Protein AF-A0A3A4S7V1-F1 (afdb_monomer_lite)

pLDDT: mean 72.12, std 19.51, range [39.38, 97.44]

Structure (mmCIF, N/CA/C/O backbone):
data_AF-A0A3A4S7V1-F1
#
_entry.id   AF-A0A3A4S7V1-F1
#
loop_
_atom_site.group_PDB
_atom_site.id
_atom_site.type_symbol
_atom_site.label_atom_id
_atom_site.label_alt_id
_atom_site.label_comp_id
_atom_site.label_asym_id
_atom_site.label_entity_id
_atom_site.label_seq_id
_atom_site.pdbx_PDB_ins_code
_atom_site.Cartn_x
_atom_site.Cartn_y
_atom_site.Cartn_z
_atom_site.occupancy
_atom_site.B_iso_or_equiv
_atom_site.auth_seq_id
_atom_site.auth_comp_id
_atom_site.auth_asym_id
_atom_site.auth_atom_id
_atom_site.pdbx_PDB_model_num
ATOM 1 N N . MET A 1 1 ? -41.031 -0.313 82.121 1.00 44.31 1 MET A N 1
ATOM 2 C CA . MET A 1 1 ? -41.383 -1.202 80.995 1.00 44.31 1 MET A CA 1
ATOM 3 C C . MET A 1 1 ? -41.383 -0.347 79.742 1.00 44.31 1 MET A C 1
ATOM 5 O O . MET A 1 1 ? -42.235 0.523 79.630 1.00 44.31 1 MET A O 1
ATOM 9 N N . GLY A 1 2 ? -40.362 -0.485 78.892 1.00 52.97 2 GLY A N 1
ATOM 10 C CA . GLY A 1 2 ? -40.308 0.232 77.615 1.00 52.97 2 GLY A CA 1
ATOM 11 C C . GLY A 1 2 ? -41.383 -0.310 76.677 1.00 52.97 2 GLY A C 1
ATOM 12 O O . GLY A 1 2 ? -41.629 -1.514 76.671 1.00 52.97 2 GLY A O 1
ATOM 13 N N . ILE A 1 3 ? -42.061 0.576 75.951 1.00 57.78 3 ILE A N 1
ATOM 14 C CA . ILE A 1 3 ? -43.175 0.213 75.072 1.00 57.78 3 ILE A CA 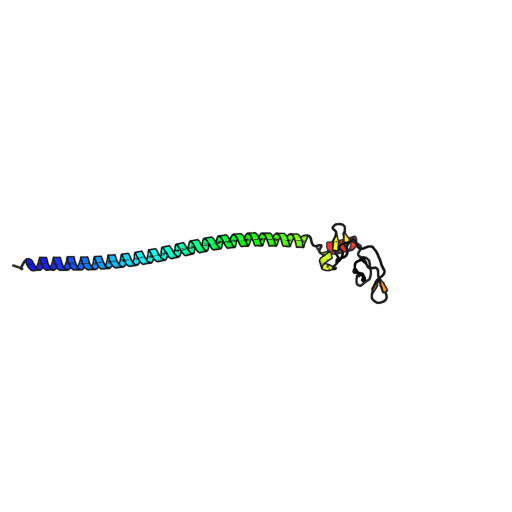1
ATOM 15 C C . ILE A 1 3 ? -42.605 -0.602 73.892 1.00 57.78 3 ILE A C 1
ATOM 17 O O . ILE A 1 3 ? -41.810 -0.051 73.128 1.00 57.78 3 ILE A O 1
ATOM 21 N N . PRO A 1 4 ? -42.987 -1.883 73.715 1.00 62.94 4 PRO A N 1
ATOM 22 C CA . PRO A 1 4 ? -42.408 -2.781 72.702 1.00 62.94 4 PRO A CA 1
ATOM 23 C C . PRO A 1 4 ? -42.585 -2.290 71.253 1.00 62.94 4 PRO A C 1
ATOM 25 O O . PRO A 1 4 ? -41.801 -2.639 70.377 1.00 62.94 4 PRO A O 1
ATOM 28 N N . PHE A 1 5 ? -43.553 -1.405 71.024 1.00 64.94 5 PHE A N 1
ATOM 29 C CA . PHE A 1 5 ? -43.897 -0.821 69.727 1.00 64.94 5 PHE A CA 1
ATOM 30 C C . PHE A 1 5 ? -42.799 0.068 69.108 1.00 64.94 5 PHE A C 1
ATOM 32 O O . PHE A 1 5 ? -42.663 0.130 67.890 1.00 64.94 5 PHE A O 1
ATOM 39 N N . LEU A 1 6 ? -41.981 0.746 69.925 1.00 68.69 6 LEU A N 1
ATOM 40 C CA . LEU A 1 6 ? -40.928 1.632 69.404 1.00 68.69 6 LEU A CA 1
ATOM 41 C C . LEU A 1 6 ? -39.779 0.851 68.746 1.00 68.69 6 LEU A C 1
ATOM 43 O O . LEU A 1 6 ? -39.222 1.311 67.753 1.00 68.69 6 LEU A O 1
ATOM 47 N N . GLY A 1 7 ? -39.476 -0.353 69.245 1.00 74.38 7 GLY A N 1
ATOM 48 C CA . GLY A 1 7 ? -38.441 -1.217 68.667 1.00 74.38 7 GLY A CA 1
ATOM 49 C C . GLY A 1 7 ? -38.842 -1.847 67.327 1.00 74.38 7 GLY A C 1
ATOM 50 O O . GLY A 1 7 ? -37.983 -2.099 66.484 1.00 74.38 7 GLY A O 1
ATOM 51 N N . GLU A 1 8 ? -40.139 -2.071 67.096 1.00 73.94 8 GLU A N 1
ATOM 52 C CA . GLU A 1 8 ? -40.652 -2.544 65.800 1.00 73.94 8 GLU A CA 1
ATOM 53 C C . GLU A 1 8 ? -40.621 -1.439 64.737 1.00 73.94 8 GLU A C 1
ATOM 55 O O . GLU A 1 8 ? -40.225 -1.696 63.600 1.00 73.94 8 GLU A O 1
ATOM 60 N N . ILE A 1 9 ? -40.952 -0.198 65.109 1.00 73.94 9 ILE A N 1
ATOM 61 C CA . ILE A 1 9 ? -40.868 0.962 64.207 1.00 73.94 9 ILE A CA 1
ATOM 62 C C . ILE A 1 9 ? -39.416 1.238 63.794 1.00 73.94 9 ILE A C 1
ATOM 64 O O . ILE A 1 9 ? -39.147 1.484 62.620 1.00 73.94 9 ILE A O 1
ATOM 68 N N . GLU A 1 10 ? -38.466 1.166 64.726 1.00 74.75 10 GLU A N 1
ATOM 69 C CA . GLU A 1 10 ? -37.045 1.396 64.441 1.00 74.75 10 GLU A CA 1
ATOM 70 C C . GLU A 1 10 ? -36.456 0.325 63.501 1.00 74.75 10 GLU A C 1
ATOM 72 O O . GLU A 1 10 ? -35.684 0.647 62.593 1.00 74.75 10 GLU A O 1
ATOM 77 N N . LYS A 1 11 ? -36.883 -0.940 63.638 1.00 76.00 11 LYS A N 1
ATOM 78 C CA . LYS A 1 11 ? -36.556 -2.008 62.677 1.00 76.00 11 LYS A CA 1
ATOM 79 C C . LYS A 1 11 ? -37.113 -1.727 61.285 1.00 76.00 11 LYS A C 1
ATOM 81 O O . LYS A 1 11 ? -36.359 -1.787 60.319 1.00 76.00 11 LYS A O 1
ATOM 86 N N . LEU A 1 12 ? -38.391 -1.363 61.189 1.00 71.69 12 LEU A N 1
ATOM 87 C CA . LEU A 1 12 ? -39.045 -1.021 59.923 1.00 71.69 12 LEU A CA 1
ATOM 88 C C . LEU A 1 12 ? -38.350 0.146 59.212 1.00 71.69 12 LEU A C 1
ATOM 90 O O . LEU A 1 12 ? -38.125 0.084 58.008 1.00 71.69 12 LEU A O 1
ATOM 94 N N . ILE A 1 13 ? -37.959 1.191 59.946 1.00 72.69 13 ILE A N 1
ATOM 95 C CA . ILE A 1 13 ? -37.233 2.339 59.385 1.00 72.69 13 ILE A CA 1
ATOM 96 C C . ILE A 1 13 ? -35.860 1.912 58.847 1.00 72.69 13 ILE A C 1
ATOM 98 O O . ILE A 1 13 ? -35.487 2.306 57.740 1.00 72.69 13 ILE A O 1
ATOM 102 N N . ASN A 1 14 ? -35.125 1.076 59.583 1.00 76.69 14 ASN A N 1
ATOM 103 C CA . ASN A 1 14 ? -33.816 0.583 59.153 1.00 76.69 14 ASN A CA 1
ATOM 104 C C . ASN A 1 14 ? -33.908 -0.360 57.944 1.00 76.69 14 ASN A C 1
ATOM 106 O O . ASN A 1 14 ? -33.102 -0.252 57.017 1.00 76.69 14 ASN A O 1
ATOM 110 N N . GLU A 1 15 ? -34.901 -1.245 57.901 1.00 75.56 15 GLU A N 1
ATOM 111 C CA . GLU A 1 15 ? -35.161 -2.137 56.763 1.00 75.56 15 GLU A CA 1
ATOM 112 C C . GLU A 1 15 ? -35.582 -1.348 55.514 1.00 75.56 15 GLU A C 1
ATOM 114 O O . GLU A 1 15 ? -35.078 -1.582 54.415 1.00 75.56 15 GLU A O 1
ATOM 119 N N . HIS A 1 16 ? -36.435 -0.334 55.669 1.00 76.88 16 HIS A N 1
ATOM 120 C CA . HIS A 1 16 ? -36.885 0.486 54.546 1.00 76.88 16 HIS A CA 1
ATOM 121 C C . HIS A 1 16 ? -35.784 1.431 54.032 1.00 76.88 16 HIS A C 1
ATOM 123 O O . HIS A 1 16 ? -35.652 1.644 52.823 1.00 76.88 16 HIS A O 1
ATOM 129 N N . GLY A 1 17 ? -34.962 1.974 54.937 1.00 79.81 17 GLY A N 1
ATOM 130 C CA . GLY A 1 17 ? -33.792 2.787 54.602 1.00 79.81 17 GLY A CA 1
ATOM 131 C C . GLY A 1 17 ? -32.713 1.977 53.879 1.00 79.81 17 GLY A C 1
ATOM 132 O O . GLY A 1 17 ? -32.213 2.402 52.838 1.00 79.81 17 GLY A O 1
ATOM 133 N N . SER A 1 18 ? -32.409 0.773 54.370 1.00 83.06 18 SER A N 1
ATOM 134 C CA . SER A 1 18 ? -31.457 -0.141 53.724 1.00 83.06 18 SER A CA 1
ATOM 135 C C . SER A 1 18 ? -31.960 -0.653 52.370 1.00 83.06 18 SER A C 1
ATOM 137 O O . SER A 1 18 ? -31.178 -0.700 51.421 1.00 83.06 18 SER A O 1
ATOM 139 N N . SER A 1 19 ? -33.262 -0.925 52.226 1.00 87.56 19 SER A N 1
ATOM 140 C CA . SER A 1 19 ? -33.876 -1.268 50.936 1.00 87.56 19 SER A CA 1
ATOM 141 C C . SER A 1 19 ? -33.754 -0.136 49.912 1.00 87.56 19 SER A C 1
ATOM 143 O O . SER A 1 19 ? -33.455 -0.392 48.746 1.00 87.56 19 SER A O 1
ATOM 145 N N . LYS A 1 20 ? -33.957 1.122 50.322 1.00 89.31 20 LYS A N 1
ATOM 146 C CA . LYS A 1 20 ? -33.841 2.276 49.417 1.00 89.31 20 LYS A CA 1
ATOM 147 C C . LYS A 1 20 ? -32.400 2.493 48.945 1.00 89.31 20 LYS A C 1
ATOM 149 O O . LYS A 1 20 ? -32.168 2.667 47.753 1.00 89.31 20 LYS A O 1
ATOM 154 N N . ILE A 1 21 ? -31.428 2.382 49.852 1.00 89.94 21 ILE A N 1
ATOM 155 C CA . ILE A 1 21 ? -29.997 2.446 49.509 1.00 89.94 21 ILE A CA 1
ATOM 156 C C . ILE A 1 21 ? -29.617 1.311 48.547 1.00 89.94 21 ILE A C 1
ATOM 158 O O . ILE A 1 21 ? -28.844 1.515 47.610 1.00 89.94 21 ILE A O 1
ATOM 162 N N . LEU A 1 22 ? -30.155 0.105 48.757 1.00 90.44 22 LEU A N 1
ATOM 163 C CA . LEU A 1 22 ? -29.903 -1.031 47.874 1.00 90.44 22 LEU A CA 1
ATOM 164 C C . LEU A 1 22 ? -30.475 -0.789 46.469 1.00 90.44 22 LEU A C 1
ATOM 166 O O . LEU A 1 22 ? -29.790 -1.055 45.485 1.00 90.44 22 LEU A O 1
ATOM 170 N N . GLN A 1 23 ? -31.687 -0.235 46.368 1.00 93.06 23 GLN A N 1
ATOM 171 C CA . GLN A 1 23 ? -32.295 0.149 45.089 1.00 93.06 23 GLN A CA 1
ATOM 172 C C . GLN A 1 23 ? -31.457 1.192 44.344 1.00 93.06 23 GLN A C 1
ATOM 174 O O . GLN A 1 23 ? -31.213 1.027 43.152 1.00 93.06 23 GLN A O 1
ATOM 179 N N . GLU A 1 24 ? -30.961 2.218 45.037 1.00 93.12 24 GLU A N 1
ATOM 180 C CA . GLU A 1 24 ? -30.086 3.239 44.444 1.00 93.12 24 GLU A CA 1
ATOM 181 C C . GLU A 1 24 ? -28.768 2.635 43.934 1.00 93.12 24 GLU A C 1
ATOM 183 O O . GLU A 1 24 ? -28.315 2.969 42.841 1.00 93.12 24 GLU A O 1
ATOM 188 N N . ARG A 1 25 ? -28.175 1.687 44.673 1.00 93.50 25 ARG A N 1
ATOM 189 C CA . ARG A 1 25 ? -26.966 0.972 44.229 1.00 93.50 25 ARG A CA 1
ATOM 190 C C . ARG A 1 25 ? -27.215 0.078 43.020 1.00 93.50 25 ARG A C 1
ATOM 192 O O . ARG A 1 25 ? -26.357 0.012 42.147 1.00 93.50 25 ARG A O 1
ATOM 199 N N . ILE A 1 26 ? -28.361 -0.600 42.964 1.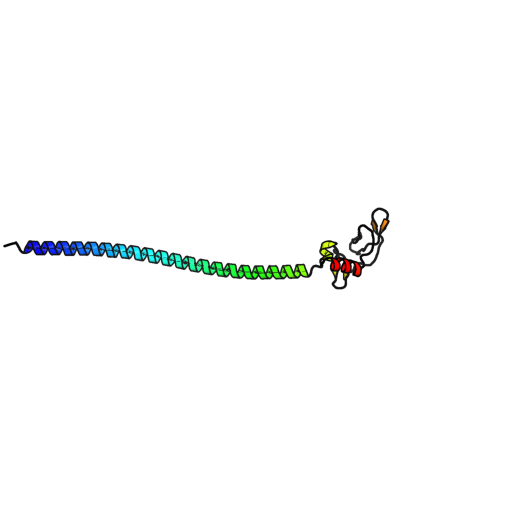00 95.25 26 ILE A N 1
ATOM 200 C CA . ILE A 1 26 ? -28.748 -1.419 41.808 1.00 95.25 26 ILE A CA 1
ATOM 201 C C . ILE A 1 26 ? -28.974 -0.526 40.587 1.00 95.25 26 ILE A C 1
ATOM 203 O O . ILE A 1 26 ? -28.473 -0.841 39.513 1.00 95.25 26 ILE A O 1
ATOM 207 N N . ALA A 1 27 ? -29.673 0.600 40.750 1.00 95.38 27 ALA A N 1
ATOM 208 C CA . ALA A 1 27 ? -29.883 1.564 39.674 1.00 95.38 27 ALA A CA 1
ATOM 209 C C . ALA A 1 27 ? -28.547 2.104 39.139 1.00 95.38 27 ALA A C 1
ATOM 211 O O . ALA A 1 27 ? -28.295 2.024 37.942 1.00 95.38 27 ALA A O 1
ATOM 212 N N . LEU A 1 28 ? -27.646 2.532 40.030 1.00 96.25 28 LEU A N 1
ATOM 213 C CA . LEU A 1 28 ? -26.313 2.999 39.648 1.00 96.25 28 LEU A CA 1
ATOM 214 C C . LEU A 1 28 ? -25.492 1.910 38.941 1.00 96.25 28 LEU A C 1
ATOM 216 O O . LEU A 1 28 ? -24.821 2.192 37.951 1.00 96.25 28 LEU A O 1
ATOM 220 N N . ALA A 1 29 ? -25.532 0.671 39.437 1.00 95.00 29 ALA A N 1
ATOM 221 C CA . ALA A 1 29 ? -24.844 -0.446 38.799 1.00 95.00 29 ALA A CA 1
ATOM 222 C C . ALA A 1 29 ? -25.401 -0.703 37.392 1.00 95.00 29 ALA A C 1
ATOM 224 O O . ALA A 1 29 ? -24.626 -0.876 36.458 1.00 95.00 29 ALA A O 1
ATOM 225 N N . ASN A 1 30 ? -26.724 -0.669 37.218 1.00 96.31 30 ASN A N 1
ATOM 226 C CA . ASN A 1 30 ? -27.363 -0.828 35.912 1.00 96.31 30 ASN A CA 1
ATOM 227 C C . ASN A 1 30 ? -26.963 0.286 34.937 1.00 96.31 30 ASN A C 1
ATOM 229 O O . ASN A 1 30 ? -26.656 -0.010 33.785 1.00 96.31 30 ASN A O 1
ATOM 233 N N . ASP A 1 31 ? -26.898 1.537 35.396 1.00 97.12 31 ASP A N 1
ATOM 234 C CA . ASP A 1 31 ? -26.440 2.663 34.575 1.00 97.12 31 ASP A CA 1
ATOM 235 C C . ASP A 1 31 ? -24.97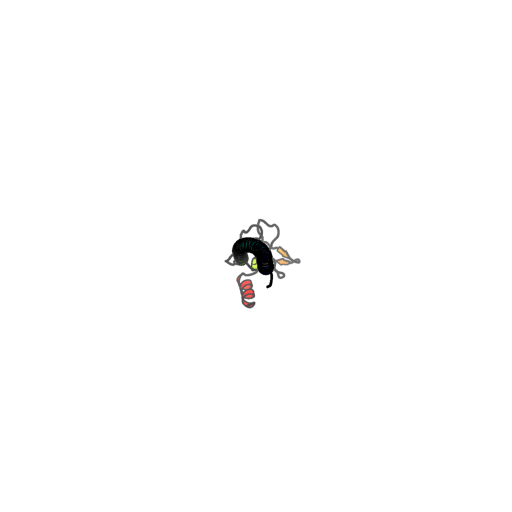8 2.480 34.136 1.00 97.12 31 ASP A C 1
ATOM 237 O O . ASP A 1 31 ? -24.634 2.712 32.975 1.00 97.12 31 ASP A O 1
ATOM 241 N N . GLN A 1 32 ? -24.116 2.002 35.041 1.00 96.81 32 GLN A N 1
ATOM 242 C CA . GLN A 1 32 ? -22.722 1.675 34.725 1.00 96.81 32 GLN A CA 1
ATOM 243 C C . GLN A 1 32 ? -22.616 0.519 33.725 1.00 96.81 32 GLN A C 1
ATOM 245 O O . GLN A 1 32 ? -21.833 0.606 32.779 1.00 96.81 32 GLN A O 1
ATOM 250 N N . TYR A 1 33 ? -23.416 -0.539 33.888 1.00 97.31 33 TYR A N 1
ATOM 251 C CA . TYR A 1 33 ? -23.460 -1.649 32.936 1.00 97.31 33 TYR A CA 1
ATOM 252 C C . TYR A 1 33 ? -23.938 -1.191 31.557 1.00 97.31 33 TYR A C 1
ATOM 254 O O . TYR A 1 33 ? -23.298 -1.518 30.561 1.00 97.31 33 TYR A O 1
ATOM 262 N N . ALA A 1 34 ? -24.986 -0.370 31.484 1.00 96.88 34 ALA A N 1
ATOM 263 C CA . ALA A 1 34 ? -25.481 0.172 30.222 1.00 96.88 34 ALA A CA 1
ATOM 264 C C . ALA A 1 34 ? -24.433 1.059 29.523 1.00 96.88 34 ALA A C 1
ATOM 266 O O . ALA A 1 34 ? -24.267 0.995 28.301 1.00 96.88 34 ALA A O 1
ATOM 267 N N . ALA A 1 35 ? -23.688 1.865 30.287 1.00 97.19 35 ALA A N 1
ATOM 268 C CA . ALA A 1 35 ? -22.582 2.656 29.755 1.00 97.19 35 ALA A CA 1
ATOM 269 C C . ALA A 1 35 ? -21.454 1.761 29.210 1.00 97.19 35 ALA A C 1
ATOM 271 O O . ALA A 1 35 ? -20.999 1.970 28.083 1.00 97.19 35 ALA A O 1
ATOM 272 N N . LEU A 1 36 ? -21.060 0.728 29.960 1.00 96.94 36 LEU A N 1
ATOM 273 C CA . LEU A 1 36 ? -20.031 -0.230 29.548 1.00 96.94 36 LEU A CA 1
ATOM 274 C C . LEU A 1 36 ? -20.439 -1.032 28.308 1.00 96.94 36 LEU A C 1
ATOM 276 O O . LEU A 1 36 ? -19.625 -1.214 27.407 1.00 96.94 36 LEU A O 1
ATOM 280 N N . GLU A 1 37 ? -21.690 -1.480 28.211 1.00 97.38 37 GLU A N 1
ATOM 281 C CA . GLU A 1 37 ? -22.201 -2.167 27.018 1.00 97.38 37 GLU A CA 1
ATOM 282 C C . GLU A 1 37 ? -22.141 -1.267 25.782 1.00 97.38 37 GLU A C 1
ATOM 284 O O . GLU A 1 37 ? -21.730 -1.701 24.698 1.00 97.38 37 GLU A O 1
ATOM 289 N N . LYS A 1 38 ? -22.482 0.015 25.946 1.00 97.44 38 LYS A N 1
ATOM 290 C CA . LYS A 1 38 ? -22.385 1.004 24.874 1.00 97.44 38 LYS A CA 1
ATOM 291 C C . LYS A 1 38 ? -20.935 1.214 24.441 1.00 97.44 38 LYS A C 1
ATOM 293 O O . LYS A 1 38 ? -20.658 1.168 23.242 1.00 97.44 38 LYS A O 1
ATOM 298 N N . GLU A 1 39 ? -20.009 1.390 25.379 1.00 97.38 39 GLU A N 1
ATOM 299 C CA . GLU A 1 39 ? -18.582 1.525 25.069 1.00 97.38 39 GLU A CA 1
ATOM 300 C C . GLU A 1 39 ? -18.018 0.273 24.396 1.00 97.38 39 GLU A C 1
ATOM 302 O O . GLU A 1 39 ? -17.314 0.382 23.391 1.00 97.38 39 GLU A O 1
ATOM 307 N N . LEU A 1 40 ? -18.389 -0.913 24.881 1.00 97.00 40 LEU A N 1
ATOM 308 C CA . LEU A 1 40 ? -17.973 -2.189 24.310 1.00 97.00 40 LEU A CA 1
ATOM 309 C C . LEU A 1 40 ? -18.471 -2.339 22.868 1.00 97.00 40 LEU A C 1
ATOM 311 O O . LEU A 1 40 ? -17.699 -2.718 21.987 1.00 97.00 40 LEU A O 1
ATOM 315 N N . SER A 1 41 ? -19.735 -2.005 22.599 1.00 97.00 41 SER A N 1
ATOM 316 C CA . SER A 1 41 ? -20.291 -2.043 21.241 1.00 97.00 41 SER A CA 1
ATOM 317 C C . SER A 1 41 ? -19.595 -1.050 20.299 1.00 97.00 41 SER A C 1
ATOM 319 O O . SER A 1 41 ? -19.264 -1.393 19.160 1.00 97.00 41 SER A O 1
ATOM 321 N N . ALA A 1 42 ? -19.286 0.155 20.788 1.00 97.25 42 ALA A N 1
ATOM 322 C CA . ALA A 1 42 ? -18.571 1.171 20.026 1.00 97.25 42 ALA A CA 1
ATOM 323 C C . ALA A 1 42 ? -17.106 0.777 19.775 1.00 97.25 42 ALA A C 1
ATOM 325 O O . ALA A 1 42 ? -16.562 1.092 18.716 1.00 97.25 42 ALA A O 1
ATOM 326 N N . SER A 1 43 ? -16.463 0.098 20.730 1.00 95.44 43 SER A N 1
ATOM 327 C CA . SER A 1 43 ? -15.100 -0.421 20.574 1.00 95.44 43 SER A CA 1
ATOM 328 C C . SER A 1 43 ? -15.060 -1.526 19.526 1.00 95.44 43 SER A C 1
ATOM 330 O O . SER A 1 43 ? -14.316 -1.406 18.559 1.00 95.44 43 SER A O 1
ATOM 332 N N . LYS A 1 44 ? -15.946 -2.524 19.630 1.00 97.44 44 LYS A N 1
ATOM 333 C CA . LYS A 1 44 ? -16.066 -3.613 18.644 1.00 97.44 44 LYS A CA 1
ATOM 334 C C . LYS A 1 44 ? -16.332 -3.097 17.231 1.00 97.44 44 LYS A C 1
ATOM 336 O O . LYS A 1 44 ? -15.771 -3.599 16.263 1.00 97.44 44 LYS A O 1
ATOM 341 N N . THR A 1 45 ? -17.166 -2.066 17.106 1.00 96.94 45 THR A N 1
ATOM 342 C CA . THR A 1 45 ? -17.441 -1.436 15.806 1.00 96.94 45 THR A CA 1
ATOM 343 C C . THR A 1 45 ? -16.187 -0.782 15.224 1.00 96.94 45 THR A C 1
ATOM 345 O O . THR A 1 45 ? -15.904 -0.945 14.039 1.00 96.94 45 THR A O 1
ATOM 348 N N . ARG A 1 46 ? -15.408 -0.070 16.049 1.00 96.56 46 ARG A N 1
ATOM 349 C CA . ARG A 1 46 ? -14.140 0.536 15.618 1.00 96.56 46 ARG A CA 1
ATOM 350 C C . ARG A 1 46 ? -13.089 -0.513 15.266 1.00 96.56 46 ARG A C 1
ATOM 352 O O . ARG A 1 46 ? -12.396 -0.344 14.272 1.00 96.56 46 ARG A O 1
ATOM 359 N N . GLU A 1 47 ? -12.997 -1.596 16.033 1.00 96.12 47 GLU A N 1
ATOM 360 C CA . GLU A 1 47 ? -12.108 -2.724 15.732 1.00 96.12 47 GLU A CA 1
ATOM 361 C C . GLU A 1 47 ? -12.424 -3.323 14.359 1.00 96.12 47 GLU A C 1
ATOM 363 O O . GLU A 1 47 ? -11.536 -3.398 13.515 1.00 96.12 47 GLU A O 1
ATOM 368 N N . ALA A 1 48 ? -13.695 -3.622 14.076 1.00 96.12 48 ALA A N 1
ATOM 369 C CA . ALA A 1 48 ? -14.109 -4.140 12.772 1.00 96.12 48 ALA A CA 1
ATOM 370 C C . ALA A 1 48 ? -13.802 -3.163 11.616 1.00 96.12 48 ALA A C 1
ATOM 372 O O . ALA A 1 48 ? -13.372 -3.576 10.534 1.00 96.12 48 ALA A O 1
ATOM 373 N N . GLN A 1 49 ? -13.985 -1.855 11.836 1.00 96.88 49 GLN A N 1
ATOM 374 C CA . GLN A 1 49 ? -13.618 -0.825 10.858 1.00 96.88 49 GLN A CA 1
ATOM 375 C C . GLN A 1 49 ? -12.107 -0.796 10.605 1.00 96.88 49 GLN A C 1
ATOM 377 O O . GLN A 1 49 ? -11.682 -0.767 9.450 1.00 96.88 49 GLN A O 1
ATOM 382 N N . PHE A 1 50 ? -11.293 -0.844 11.663 1.00 96.75 50 PHE A N 1
ATOM 383 C CA . PHE A 1 50 ? -9.839 -0.865 11.537 1.00 96.75 50 PHE A CA 1
ATOM 384 C C . PHE A 1 50 ? -9.329 -2.140 10.870 1.00 96.75 50 PHE A C 1
ATOM 386 O O . PHE A 1 50 ? -8.427 -2.055 10.043 1.00 96.75 50 PHE A O 1
ATOM 393 N N . GLU A 1 51 ? -9.904 -3.304 11.168 1.00 96.75 51 GLU A N 1
ATOM 394 C CA . GLU A 1 51 ? -9.553 -4.558 10.496 1.00 96.75 51 GLU A CA 1
ATOM 395 C C . GLU A 1 51 ? -9.852 -4.495 8.996 1.00 96.75 51 GLU A C 1
ATOM 397 O O . GLU A 1 51 ? -9.002 -4.856 8.178 1.00 96.75 51 GLU A O 1
ATOM 402 N N . THR A 1 52 ? -11.022 -3.966 8.631 1.00 96.38 52 THR A N 1
ATOM 403 C CA . THR A 1 52 ? -11.422 -3.790 7.228 1.00 96.38 52 THR A CA 1
ATOM 404 C C . THR A 1 52 ? -10.472 -2.845 6.493 1.00 96.38 52 THR A C 1
ATOM 406 O O . THR A 1 52 ? -9.994 -3.162 5.404 1.00 96.38 52 THR A O 1
ATOM 409 N N . GLU A 1 53 ? -10.146 -1.705 7.101 1.00 97.00 53 GLU A N 1
ATOM 410 C CA . GLU A 1 53 ? -9.228 -0.730 6.511 1.00 97.00 53 GLU A CA 1
ATOM 411 C C . GLU A 1 53 ? -7.805 -1.291 6.394 1.00 97.00 53 GLU A C 1
ATOM 413 O O . GLU A 1 53 ? -7.136 -1.093 5.384 1.00 97.00 53 GLU A O 1
ATOM 418 N N . ASN A 1 54 ? -7.345 -2.060 7.381 1.00 96.06 54 ASN A N 1
ATOM 419 C CA . ASN A 1 54 ? -6.027 -2.688 7.349 1.00 96.06 54 ASN A CA 1
ATOM 420 C C . ASN A 1 54 ? -5.928 -3.731 6.224 1.00 96.06 54 ASN A C 1
ATOM 422 O O . ASN A 1 54 ? -4.931 -3.776 5.503 1.00 96.06 54 ASN A O 1
ATOM 426 N N . LEU A 1 55 ? -6.977 -4.533 6.017 1.00 97.31 55 LEU A N 1
ATOM 427 C CA . LEU A 1 55 ? -7.059 -5.458 4.883 1.00 97.31 55 LEU A CA 1
ATOM 428 C C . LEU A 1 55 ? -7.035 -4.716 3.542 1.00 97.31 55 LEU A C 1
ATOM 430 O O . LEU A 1 55 ? -6.288 -5.114 2.645 1.00 97.31 55 LEU A O 1
ATOM 434 N N . ARG A 1 56 ? -7.788 -3.617 3.423 1.00 97.31 56 ARG A N 1
ATOM 435 C CA . ARG A 1 56 ? -7.800 -2.763 2.227 1.00 97.31 56 ARG A CA 1
ATOM 436 C C . ARG A 1 56 ? -6.412 -2.195 1.931 1.00 97.31 56 ARG A C 1
ATOM 438 O O . ARG A 1 56 ? -5.898 -2.372 0.833 1.00 97.31 56 ARG A O 1
ATOM 445 N N . LEU A 1 57 ? -5.769 -1.591 2.929 1.00 96.81 57 LEU A N 1
ATOM 446 C CA . LEU A 1 57 ? -4.435 -1.007 2.789 1.00 96.81 57 LEU A CA 1
ATOM 447 C C . LEU A 1 57 ? -3.370 -2.055 2.448 1.00 96.81 57 LEU A C 1
ATOM 449 O O . LEU A 1 57 ? -2.461 -1.766 1.673 1.00 96.81 57 LEU A O 1
ATOM 453 N N . LYS A 1 58 ? -3.472 -3.277 2.985 1.00 97.31 58 LYS A N 1
ATOM 454 C CA . LYS A 1 58 ? -2.580 -4.385 2.608 1.00 97.31 58 LYS A CA 1
ATOM 455 C C . LYS A 1 58 ? -2.746 -4.775 1.143 1.00 97.31 58 LYS A C 1
ATOM 457 O O . LYS A 1 58 ? -1.741 -4.974 0.466 1.00 97.31 58 LYS A O 1
ATOM 462 N N . LEU A 1 59 ? -3.984 -4.857 0.656 1.00 96.81 59 LEU A N 1
ATOM 463 C CA . LEU A 1 59 ? -4.257 -5.155 -0.749 1.00 96.81 59 LEU A CA 1
ATOM 464 C C . LEU A 1 59 ? -3.689 -4.063 -1.665 1.00 96.81 59 LEU A C 1
ATOM 466 O O . LEU A 1 59 ? -2.955 -4.380 -2.601 1.00 96.81 59 LEU A O 1
ATOM 470 N N . ASP A 1 60 ? -3.959 -2.795 -1.350 1.00 96.50 60 ASP A N 1
ATOM 471 C CA . ASP A 1 60 ? -3.439 -1.646 -2.097 1.00 96.50 60 ASP A CA 1
ATOM 472 C C . ASP A 1 60 ? -1.898 -1.654 -2.108 1.00 96.50 60 ASP A C 1
ATOM 474 O O . ASP A 1 60 ? -1.267 -1.410 -3.137 1.00 96.50 60 ASP A O 1
ATOM 478 N N . ASN A 1 61 ? -1.265 -1.994 -0.980 1.00 96.88 61 ASN A N 1
ATOM 479 C CA . ASN A 1 61 ? 0.191 -2.066 -0.875 1.00 96.88 61 ASN A CA 1
ATOM 480 C C . ASN A 1 61 ? 0.795 -3.156 -1.775 1.00 96.88 61 ASN A C 1
ATOM 482 O O . ASN A 1 61 ? 1.796 -2.910 -2.447 1.00 96.88 61 ASN A O 1
ATOM 486 N N . GLU A 1 62 ? 0.187 -4.343 -1.825 1.00 96.56 62 GLU A N 1
ATOM 487 C CA . GLU A 1 62 ? 0.643 -5.428 -2.701 1.00 96.56 62 GLU A CA 1
ATOM 488 C C . GLU A 1 62 ? 0.435 -5.102 -4.188 1.00 96.56 62 GLU A C 1
ATOM 490 O O . GLU A 1 62 ? 1.302 -5.397 -5.020 1.00 96.56 62 GLU A O 1
ATOM 495 N N . GLN A 1 63 ? -0.659 -4.416 -4.534 1.00 96.38 63 GLN A N 1
ATOM 496 C CA . GLN A 1 63 ? -0.879 -3.917 -5.893 1.00 96.38 63 GLN A CA 1
ATOM 497 C C . GLN A 1 63 ? 0.190 -2.895 -6.291 1.00 96.38 63 GLN A C 1
ATOM 499 O O . GLN A 1 63 ? 0.820 -3.039 -7.340 1.00 96.38 63 GLN A O 1
ATOM 504 N N . LEU A 1 64 ? 0.465 -1.911 -5.431 1.00 96.00 64 LEU A N 1
ATOM 505 C CA . LEU A 1 64 ? 1.492 -0.898 -5.682 1.00 96.00 64 LEU A CA 1
ATOM 506 C C . LEU A 1 64 ? 2.891 -1.512 -5.800 1.00 96.00 64 LEU A C 1
ATOM 508 O O . LEU A 1 64 ? 3.639 -1.156 -6.705 1.00 96.00 64 LEU A O 1
ATOM 512 N N . LYS A 1 65 ? 3.246 -2.483 -4.950 1.00 96.12 65 LYS A N 1
ATOM 513 C CA . LYS A 1 65 ? 4.518 -3.221 -5.072 1.00 96.12 65 LYS A CA 1
ATOM 514 C C . LYS A 1 65 ? 4.650 -3.957 -6.401 1.00 96.12 65 LYS A C 1
ATOM 516 O O . LYS A 1 65 ? 5.760 -4.128 -6.902 1.00 96.12 65 LYS A O 1
ATOM 521 N N . THR A 1 66 ? 3.543 -4.449 -6.943 1.00 94.81 66 THR A N 1
ATOM 522 C CA . THR A 1 66 ? 3.534 -5.137 -8.237 1.00 94.81 66 THR A CA 1
ATOM 523 C C . THR A 1 66 ? 3.741 -4.136 -9.369 1.00 94.81 66 THR A C 1
ATOM 525 O O . THR A 1 66 ? 4.661 -4.319 -10.156 1.00 94.81 66 THR A O 1
ATOM 528 N N . GLN A 1 67 ? 3.019 -3.012 -9.361 1.00 94.31 67 GLN A N 1
ATOM 529 C CA . GLN A 1 67 ? 3.213 -1.932 -10.337 1.00 94.31 67 GLN A CA 1
ATOM 530 C C . GLN A 1 67 ? 4.639 -1.367 -10.313 1.00 94.31 67 GLN A C 1
ATOM 532 O O . GLN A 1 67 ? 5.232 -1.120 -11.359 1.00 94.31 67 GLN A O 1
ATOM 537 N N . VAL A 1 68 ? 5.219 -1.188 -9.121 1.00 94.12 68 VAL A N 1
ATOM 538 C CA . VAL A 1 68 ? 6.606 -0.723 -8.982 1.00 94.12 68 VAL A CA 1
ATOM 539 C C . VAL A 1 68 ? 7.583 -1.720 -9.600 1.00 94.12 68 VAL A C 1
ATOM 541 O O . VAL A 1 68 ? 8.507 -1.292 -10.285 1.00 94.12 68 VAL A O 1
ATOM 544 N N . ARG A 1 69 ? 7.384 -3.029 -9.397 1.00 91.44 69 ARG A N 1
ATOM 545 C CA . ARG A 1 69 ? 8.219 -4.062 -10.030 1.00 91.44 69 ARG A CA 1
ATOM 546 C C . ARG A 1 69 ? 8.082 -4.042 -11.548 1.00 91.44 69 ARG A C 1
ATOM 548 O O . ARG A 1 69 ? 9.095 -3.973 -12.228 1.00 91.44 69 ARG A O 1
ATOM 555 N N . GLU A 1 70 ? 6.859 -3.997 -12.066 1.00 90.94 70 GLU A N 1
ATOM 556 C CA . GLU A 1 70 ? 6.606 -3.941 -13.511 1.00 90.94 70 GLU A CA 1
ATOM 557 C C . GLU A 1 70 ? 7.254 -2.716 -14.168 1.00 90.94 70 GLU A C 1
ATOM 559 O O . GLU A 1 70 ? 7.903 -2.834 -15.204 1.00 90.94 70 GLU A O 1
ATOM 564 N N . LEU A 1 71 ? 7.123 -1.534 -13.558 1.00 86.56 71 LEU A N 1
ATOM 565 C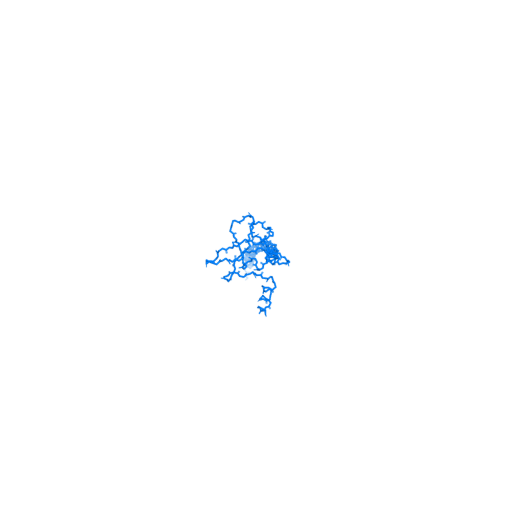 CA . LEU A 1 71 ? 7.770 -0.319 -14.054 1.00 86.56 71 LEU A CA 1
ATOM 566 C C . LEU A 1 71 ? 9.294 -0.393 -13.941 1.00 86.56 71 LEU A C 1
ATOM 568 O O . LEU A 1 71 ? 9.996 0.107 -14.817 1.00 86.56 71 LEU A O 1
ATOM 572 N N . HIS A 1 72 ? 9.817 -1.005 -12.879 1.00 82.69 72 HIS A N 1
ATOM 573 C CA . HIS A 1 72 ? 11.254 -1.189 -12.720 1.00 82.69 72 HIS A CA 1
ATOM 574 C C . HIS A 1 72 ? 11.823 -2.117 -13.796 1.00 82.69 72 HIS A C 1
ATOM 576 O O . HIS A 1 72 ? 12.849 -1.789 -14.389 1.00 82.69 72 HIS A O 1
ATOM 582 N N . ASP A 1 73 ? 11.129 -3.213 -14.104 1.00 79.75 73 ASP A N 1
ATOM 583 C CA . ASP A 1 73 ? 11.502 -4.137 -15.175 1.00 79.75 73 ASP A CA 1
ATOM 584 C C . ASP A 1 73 ? 11.448 -3.436 -16.541 1.00 79.75 73 ASP A C 1
ATOM 586 O O . ASP A 1 73 ? 12.406 -3.507 -17.309 1.00 79.75 73 ASP A O 1
ATOM 590 N N . GLN A 1 74 ? 10.399 -2.647 -16.805 1.00 77.12 74 GLN A N 1
ATOM 591 C CA . GLN A 1 74 ? 10.308 -1.826 -18.020 1.00 77.12 74 GLN A CA 1
ATOM 592 C C . GLN A 1 74 ? 11.461 -0.822 -18.136 1.00 77.12 74 GLN A C 1
ATOM 594 O O . GLN A 1 74 ? 11.997 -0.627 -19.224 1.00 77.12 74 GLN A O 1
ATOM 599 N N . ILE A 1 75 ? 11.872 -0.188 -17.033 1.00 74.44 75 ILE A N 1
ATOM 600 C CA . ILE A 1 75 ? 13.025 0.723 -17.021 1.00 74.44 75 ILE A CA 1
ATOM 601 C C . ILE A 1 75 ? 14.330 -0.045 -17.244 1.00 74.44 75 ILE A C 1
ATOM 603 O O . ILE A 1 75 ? 15.205 0.452 -17.950 1.00 74.44 75 ILE A O 1
ATOM 607 N N . HIS A 1 76 ? 14.474 -1.243 -16.678 1.00 65.50 76 HIS A N 1
ATOM 608 C CA . HIS A 1 76 ? 15.663 -2.070 -16.870 1.00 65.50 76 HIS A CA 1
ATOM 609 C C . HIS A 1 76 ? 15.814 -2.538 -18.325 1.00 65.50 76 HIS A C 1
ATOM 611 O O . HIS A 1 76 ? 16.930 -2.649 -18.832 1.00 65.50 76 HIS A O 1
ATOM 617 N N . GLU A 1 77 ? 14.697 -2.752 -19.023 1.00 63.41 77 GLU A N 1
ATOM 618 C CA . GLU A 1 77 ? 14.680 -3.039 -20.458 1.00 63.41 77 GLU A CA 1
ATOM 619 C C . GLU A 1 77 ? 15.039 -1.825 -21.333 1.00 63.41 77 GLU A C 1
ATOM 621 O O . GLU A 1 77 ? 15.440 -1.995 -22.490 1.00 63.41 77 GLU A O 1
ATOM 626 N N . ILE A 1 78 ? 14.948 -0.597 -20.809 1.00 63.78 78 ILE A N 1
ATOM 627 C CA . ILE A 1 78 ? 15.396 0.596 -21.530 1.00 63.78 78 ILE A CA 1
ATOM 628 C C . ILE A 1 78 ? 16.925 0.632 -21.519 1.00 63.78 78 ILE A C 1
ATOM 630 O O . ILE A 1 78 ? 17.581 0.792 -20.491 1.00 63.78 78 ILE A O 1
ATOM 634 N N . ASN A 1 79 ? 17.514 0.548 -22.709 1.00 60.81 79 ASN A N 1
ATOM 635 C CA . ASN A 1 79 ? 18.955 0.647 -22.873 1.00 60.81 79 ASN A CA 1
ATOM 636 C C . ASN A 1 79 ? 19.452 2.025 -22.380 1.00 60.81 79 ASN A C 1
ATOM 638 O O . ASN A 1 79 ? 19.070 3.061 -22.924 1.00 60.81 79 ASN A O 1
ATOM 642 N N . LEU A 1 80 ? 20.336 2.047 -21.374 1.00 59.31 80 LEU A N 1
ATOM 643 C CA . LEU A 1 80 ? 20.951 3.263 -20.808 1.00 59.31 80 LEU A CA 1
ATOM 644 C C . LEU A 1 80 ? 21.592 4.163 -21.879 1.00 59.31 80 LEU A C 1
ATOM 646 O O . LEU A 1 80 ? 21.593 5.389 -21.752 1.00 59.31 80 LEU A O 1
ATOM 650 N N . LEU A 1 81 ? 22.090 3.568 -22.967 1.00 52.22 81 LEU A N 1
ATOM 651 C CA . LEU A 1 81 ? 22.630 4.296 -24.117 1.00 52.22 81 LEU A CA 1
ATOM 652 C C . LEU A 1 81 ? 21.541 5.071 -24.872 1.00 52.22 81 LEU A C 1
ATOM 654 O O . LEU A 1 81 ? 21.806 6.149 -25.401 1.00 52.22 81 LEU A O 1
ATOM 658 N N . THR A 1 82 ? 20.306 4.565 -24.875 1.00 57.72 82 THR A N 1
ATOM 659 C CA . THR A 1 82 ? 19.145 5.265 -25.445 1.00 57.72 82 THR A CA 1
ATOM 660 C C . THR A 1 82 ? 18.779 6.497 -24.644 1.00 57.72 82 THR A C 1
ATOM 662 O O . THR A 1 82 ? 18.533 7.549 -25.228 1.00 57.72 82 THR A O 1
ATOM 665 N N . VAL A 1 83 ? 18.826 6.397 -23.317 1.00 56.28 83 VAL A N 1
ATOM 666 C CA . VAL A 1 83 ? 18.560 7.528 -22.420 1.00 56.28 83 VAL A CA 1
ATOM 667 C C . VAL A 1 83 ? 19.648 8.598 -22.541 1.00 56.28 83 VAL A C 1
ATOM 669 O O . VAL A 1 83 ? 19.337 9.782 -22.610 1.00 56.28 83 VAL A O 1
ATOM 672 N N . LYS A 1 84 ? 20.924 8.194 -22.608 1.00 53.47 84 LYS A N 1
ATOM 673 C CA . LYS A 1 84 ? 22.063 9.124 -22.641 1.00 53.47 84 LYS A CA 1
ATOM 674 C C . LYS A 1 84 ? 22.223 9.854 -23.977 1.00 53.47 84 LYS A C 1
ATOM 676 O O . LYS A 1 84 ? 22.586 11.025 -23.981 1.00 53.47 84 LYS A O 1
ATOM 681 N N . TYR A 1 85 ? 21.988 9.166 -25.094 1.00 56.00 85 TYR A N 1
ATOM 682 C CA . TYR A 1 85 ? 22.285 9.696 -26.429 1.00 56.00 85 TYR A CA 1
ATOM 683 C C . TYR A 1 85 ? 21.037 9.987 -27.275 1.00 56.00 85 TYR A C 1
ATOM 685 O O . TYR A 1 85 ? 21.173 10.504 -28.378 1.00 56.00 85 TYR A O 1
ATOM 693 N N . GLY A 1 86 ? 19.828 9.679 -26.787 1.00 56.97 86 GLY A N 1
ATOM 694 C CA . GLY A 1 86 ? 18.572 9.944 -27.504 1.00 56.97 86 GLY A CA 1
ATOM 695 C C . GLY A 1 86 ? 18.333 9.031 -28.714 1.00 56.97 86 GLY A C 1
ATOM 696 O O . GLY A 1 86 ? 17.611 9.400 -29.638 1.00 56.97 86 GLY A O 1
ATOM 697 N N . VAL A 1 87 ? 18.955 7.849 -28.734 1.00 60.03 87 VAL A N 1
ATOM 698 C CA . VAL A 1 87 ? 19.005 6.932 -29.886 1.00 60.03 87 VAL A CA 1
ATOM 699 C C . VAL A 1 87 ? 18.652 5.523 -29.443 1.00 60.03 87 VAL A C 1
ATOM 701 O O . VAL A 1 87 ? 19.236 5.051 -28.484 1.00 60.03 87 VAL A O 1
ATOM 704 N N . TYR A 1 88 ? 17.773 4.809 -30.145 1.00 62.06 88 TYR A N 1
ATOM 705 C CA . TYR A 1 88 ? 17.463 3.427 -29.772 1.00 62.06 88 TYR A CA 1
ATOM 706 C C . TYR A 1 88 ? 18.586 2.470 -30.193 1.00 62.06 88 TYR A C 1
ATOM 708 O O . TYR A 1 88 ? 19.017 2.488 -31.345 1.00 62.06 88 TYR A O 1
ATOM 716 N N . TRP A 1 89 ? 19.029 1.611 -29.278 1.00 66.12 89 TRP A N 1
ATOM 717 C CA . TRP A 1 89 ? 20.035 0.575 -29.533 1.00 66.12 89 TRP A CA 1
ATOM 718 C C . TRP A 1 89 ? 19.434 -0.795 -29.217 1.00 66.12 89 TRP A C 1
ATOM 720 O O . TRP A 1 89 ? 18.853 -0.961 -28.140 1.00 66.12 89 TRP A O 1
ATOM 730 N N . ASP A 1 90 ? 19.580 -1.769 -30.116 1.00 63.47 90 ASP A N 1
ATOM 731 C CA . ASP A 1 90 ? 19.188 -3.151 -29.812 1.00 63.47 90 ASP A CA 1
ATOM 732 C C . ASP A 1 90 ? 20.221 -3.869 -28.922 1.00 63.47 90 ASP A C 1
ATOM 734 O O . ASP A 1 90 ? 21.259 -3.316 -28.545 1.00 63.47 90 ASP A O 1
ATOM 738 N N . LYS A 1 91 ? 19.910 -5.120 -28.561 1.00 62.72 91 LYS A N 1
ATOM 739 C CA . LYS A 1 91 ? 20.769 -5.983 -27.734 1.00 62.72 91 LYS A CA 1
ATOM 740 C C . LYS A 1 91 ? 22.090 -6.348 -28.424 1.00 62.72 91 LYS A C 1
ATOM 742 O O . LYS A 1 91 ? 23.054 -6.663 -27.733 1.00 62.72 91 LYS A O 1
ATOM 747 N N . ASP A 1 92 ? 22.137 -6.263 -29.751 1.00 62.03 92 ASP A N 1
ATOM 748 C CA . ASP A 1 92 ? 23.296 -6.583 -30.587 1.00 62.03 92 ASP A CA 1
ATOM 749 C C . ASP A 1 92 ? 24.163 -5.341 -30.886 1.00 62.03 92 ASP A C 1
ATOM 751 O O . ASP A 1 92 ? 25.190 -5.432 -31.560 1.00 62.03 92 ASP A O 1
ATOM 755 N N . GLY A 1 93 ? 23.782 -4.170 -30.360 1.00 62.41 93 GLY A N 1
ATOM 756 C CA . GLY A 1 93 ? 24.504 -2.910 -30.530 1.00 62.41 93 GLY A CA 1
ATOM 757 C C . GLY A 1 93 ? 24.223 -2.197 -31.855 1.00 62.41 93 GLY A C 1
ATOM 758 O O . GLY A 1 93 ? 24.945 -1.259 -32.204 1.00 62.41 93 GLY A O 1
ATOM 759 N N . ASN A 1 94 ? 23.187 -2.600 -32.593 1.00 68.56 94 ASN A N 1
ATOM 760 C CA . ASN A 1 94 ? 22.751 -1.891 -33.786 1.00 68.56 94 ASN A CA 1
ATOM 761 C C . ASN A 1 94 ? 21.928 -0.663 -33.411 1.00 68.56 94 ASN A C 1
ATOM 763 O O . ASN A 1 94 ? 21.110 -0.666 -32.488 1.00 68.56 94 ASN A O 1
ATOM 767 N N . VAL A 1 95 ? 22.127 0.391 -34.191 1.00 68.81 95 VAL A N 1
ATOM 768 C CA . VAL A 1 95 ? 21.446 1.661 -34.004 1.00 68.81 95 VAL A CA 1
ATOM 769 C C . VAL A 1 95 ? 20.133 1.688 -34.770 1.00 68.81 95 VAL A C 1
ATOM 771 O O . VAL A 1 95 ? 20.096 1.432 -35.975 1.00 68.81 95 VAL A O 1
ATOM 774 N N . TYR A 1 96 ? 19.075 2.127 -34.101 1.00 70.38 96 TYR A N 1
ATOM 775 C CA . TYR A 1 96 ? 17.779 2.401 -34.696 1.00 70.38 96 TYR A CA 1
ATOM 776 C C . TYR A 1 96 ? 17.407 3.853 -34.477 1.00 70.38 96 TYR A C 1
ATOM 778 O O . TYR A 1 96 ? 17.785 4.517 -33.508 1.00 70.38 96 TYR A O 1
ATOM 786 N N . CYS A 1 97 ? 16.606 4.354 -35.399 1.00 70.56 97 CYS A N 1
ATOM 787 C CA . CYS A 1 97 ? 16.066 5.685 -35.253 1.00 70.56 97 CYS A CA 1
ATOM 788 C C . CYS A 1 97 ? 15.074 5.756 -34.084 1.00 70.56 97 CYS A C 1
ATOM 790 O O . CYS A 1 97 ? 14.159 4.928 -34.015 1.00 70.56 97 CYS A O 1
ATOM 792 N N . PRO A 1 98 ? 15.158 6.793 -33.236 1.00 66.50 98 PRO A N 1
ATOM 793 C CA . PRO A 1 98 ? 14.237 6.971 -32.114 1.00 66.50 98 PRO A CA 1
ATOM 794 C C . PRO A 1 98 ? 12.781 7.215 -32.551 1.00 66.50 98 PRO A C 1
ATOM 796 O O . PRO A 1 98 ? 11.863 6.971 -31.776 1.00 66.50 98 PRO A O 1
ATOM 799 N N . LYS A 1 99 ? 12.556 7.673 -33.793 1.00 69.94 99 LYS A N 1
ATOM 800 C CA . LYS A 1 99 ? 11.223 7.989 -34.332 1.00 69.94 99 LYS A CA 1
ATOM 801 C C . LYS A 1 99 ? 10.578 6.809 -35.066 1.00 69.94 99 LYS A C 1
ATOM 803 O O . LYS A 1 99 ? 9.431 6.480 -34.791 1.00 69.94 99 LYS A O 1
ATOM 808 N N . CYS A 1 100 ? 11.299 6.190 -36.007 1.00 74.88 100 CYS A N 1
ATOM 809 C CA . CYS A 1 100 ? 10.773 5.114 -36.864 1.00 74.88 100 CYS A CA 1
ATOM 810 C C . CYS A 1 100 ? 11.042 3.699 -36.313 1.00 74.88 100 CYS A C 1
ATOM 812 O O . CYS A 1 100 ? 10.451 2.748 -36.814 1.00 74.88 100 CYS A O 1
ATOM 814 N N . LYS A 1 101 ? 11.936 3.536 -35.320 1.00 72.12 101 LYS A N 1
ATOM 815 C CA . LYS A 1 101 ? 12.433 2.236 -34.822 1.00 72.12 101 LYS A CA 1
ATOM 816 C C . LYS A 1 101 ? 12.929 1.282 -35.920 1.00 72.12 101 LYS A C 1
ATOM 818 O O . LYS A 1 101 ? 13.005 0.081 -35.692 1.00 72.12 101 LYS A O 1
ATOM 823 N N . THR A 1 102 ? 13.276 1.786 -37.105 1.00 73.69 102 THR A N 1
ATOM 824 C CA . THR A 1 102 ? 13.950 0.999 -38.145 1.00 73.69 102 THR A CA 1
ATOM 825 C C . THR A 1 102 ? 15.466 1.131 -37.994 1.00 73.69 102 THR A C 1
ATOM 827 O O . THR A 1 102 ? 15.927 2.174 -37.503 1.00 73.69 102 THR A O 1
ATOM 830 N N . PRO A 1 103 ? 16.244 0.117 -38.420 1.00 67.81 103 PRO A N 1
ATOM 831 C CA . PRO A 1 103 ? 17.699 0.190 -38.402 1.00 67.81 103 PRO A CA 1
ATOM 832 C C . PRO A 1 103 ? 18.157 1.450 -39.137 1.00 67.81 103 PRO A C 1
ATOM 834 O O . PRO A 1 103 ? 17.696 1.734 -40.247 1.00 67.81 103 PRO A O 1
ATOM 837 N N . GLY A 1 104 ? 19.023 2.239 -38.505 1.00 62.50 104 GLY A N 1
ATOM 838 C CA . GLY A 1 104 ? 19.630 3.390 -39.156 1.00 62.50 104 GLY A CA 1
ATOM 839 C C . GLY A 1 104 ? 20.490 2.905 -40.318 1.00 62.50 104 GLY A C 1
ATOM 840 O O . GLY A 1 104 ? 21.470 2.193 -40.109 1.00 62.50 104 GLY A O 1
ATOM 841 N N . LEU A 1 105 ? 20.139 3.282 -41.547 1.00 59.53 105 LEU A N 1
ATOM 842 C CA . LEU A 1 105 ? 21.004 3.044 -42.698 1.00 59.53 105 LEU A CA 1
ATOM 843 C C . LEU A 1 105 ? 22.260 3.909 -42.544 1.00 59.53 105 LEU A C 1
ATOM 845 O O . LEU A 1 105 ? 22.187 5.109 -42.261 1.00 59.53 105 LEU A O 1
ATOM 849 N N . LYS A 1 106 ? 23.429 3.277 -42.691 1.00 54.75 106 LYS A N 1
ATOM 850 C CA . LYS A 1 106 ? 24.715 3.969 -42.631 1.00 54.75 106 LYS A CA 1
ATOM 851 C C . LYS A 1 106 ? 24.784 5.041 -43.731 1.00 54.75 106 LYS A C 1
ATOM 853 O O . LYS A 1 106 ? 24.711 4.732 -44.913 1.00 54.75 106 LYS A O 1
ATOM 858 N N . VAL A 1 107 ? 25.059 6.259 -43.262 1.00 51.22 107 VAL A N 1
ATOM 859 C CA . VAL A 1 107 ? 25.626 7.444 -43.929 1.00 51.22 107 VAL A CA 1
ATOM 860 C C . VAL A 1 107 ? 24.734 8.263 -44.875 1.00 51.22 107 VAL A C 1
ATOM 862 O O . VAL A 1 107 ? 24.384 7.852 -45.975 1.00 51.22 107 VAL A O 1
ATOM 865 N N . ALA A 1 108 ? 24.549 9.529 -44.498 1.00 45.31 108 ALA A N 1
ATOM 866 C CA . ALA A 1 108 ? 24.712 10.665 -45.403 1.00 45.31 108 ALA A CA 1
ATOM 867 C C . ALA A 1 108 ? 25.450 11.759 -44.617 1.00 45.31 108 ALA A C 1
ATOM 869 O O . ALA A 1 108 ? 25.162 11.972 -43.439 1.00 45.31 108 ALA A O 1
ATOM 870 N N . TRP A 1 109 ? 26.448 12.383 -45.235 1.00 47.88 109 TRP A N 1
ATOM 871 C CA . TRP A 1 109 ? 27.295 13.410 -44.625 1.00 47.88 109 TRP A CA 1
ATOM 872 C C . TRP A 1 109 ? 26.439 14.506 -43.980 1.00 47.88 109 TRP A C 1
ATOM 874 O O . TRP A 1 109 ? 25.510 15.023 -44.601 1.00 47.88 109 TRP A O 1
ATOM 884 N N . ALA A 1 110 ? 26.741 14.846 -42.734 1.00 48.53 110 ALA A N 1
ATOM 885 C CA . ALA A 1 110 ? 26.118 15.943 -42.015 1.00 48.53 110 ALA A CA 1
ATOM 886 C C . ALA A 1 110 ? 27.140 17.071 -41.886 1.00 48.53 110 ALA A C 1
ATOM 888 O O . ALA A 1 110 ? 28.317 16.812 -41.663 1.00 48.53 110 ALA A O 1
ATOM 889 N N . THR A 1 111 ? 26.726 18.325 -42.028 1.00 43.62 111 THR A N 1
ATOM 890 C CA . THR A 1 111 ? 27.642 19.453 -41.831 1.00 43.62 111 THR A CA 1
ATOM 891 C C . THR A 1 111 ? 27.518 19.935 -40.391 1.00 43.62 111 THR A C 1
ATOM 893 O O . THR A 1 111 ? 26.496 20.513 -40.027 1.00 43.62 111 THR A O 1
ATOM 896 N N . TYR A 1 112 ? 28.546 19.714 -39.573 1.00 44.25 112 TYR A N 1
ATOM 897 C CA . TYR A 1 112 ? 28.651 20.261 -38.220 1.00 44.25 112 TYR A CA 1
ATOM 898 C C . TYR A 1 112 ? 29.808 21.258 -38.199 1.00 44.25 112 TYR A C 1
ATOM 900 O O . TYR A 1 112 ? 30.921 20.925 -38.587 1.00 44.25 112 TYR A O 1
ATOM 908 N N . VAL A 1 113 ? 29.537 22.513 -37.827 1.00 48.94 113 VAL A N 1
ATOM 909 C CA . VAL A 1 113 ? 30.555 23.580 -37.703 1.00 48.94 113 VAL A CA 1
ATOM 910 C C . VAL A 1 113 ? 31.473 23.680 -38.942 1.00 48.94 113 VAL A C 1
ATOM 912 O O . VAL A 1 113 ? 32.695 23.695 -38.851 1.00 48.94 113 VAL A O 1
ATOM 915 N N . ARG A 1 114 ? 30.876 23.741 -40.145 1.00 45.06 114 ARG A N 1
ATOM 916 C CA . ARG A 1 114 ? 31.589 23.821 -41.445 1.00 45.06 114 ARG A CA 1
ATOM 917 C C . ARG A 1 114 ? 32.503 22.625 -41.772 1.00 45.06 114 ARG A C 1
ATOM 919 O O . ARG A 1 114 ? 33.251 22.700 -42.743 1.00 45.06 114 ARG A O 1
ATOM 926 N N . GLN A 1 115 ? 32.411 21.524 -41.030 1.00 45.25 115 GLN A N 1
ATOM 927 C CA . GLN A 1 115 ? 33.069 20.256 -41.334 1.00 45.25 115 GLN A CA 1
ATOM 928 C C . GLN A 1 115 ? 32.026 19.211 -41.739 1.00 45.25 115 GLN A C 1
ATOM 930 O O . GLN A 1 115 ? 30.926 19.163 -41.184 1.00 45.25 115 GLN A O 1
ATOM 935 N N . GLN A 1 116 ? 32.356 18.389 -42.736 1.00 51.34 116 GLN A N 1
ATOM 936 C CA . GLN A 1 116 ? 31.556 17.213 -43.065 1.00 51.34 116 GLN A CA 1
ATOM 937 C C . GLN A 1 116 ? 31.849 16.135 -42.022 1.00 51.34 116 GLN A C 1
ATOM 939 O O . GLN A 1 116 ? 32.971 15.648 -41.932 1.00 51.34 116 GLN A O 1
ATOM 944 N N . VAL A 1 117 ? 30.843 15.779 -41.236 1.00 51.91 117 VAL A N 1
ATOM 945 C CA . VAL A 1 117 ? 30.898 14.731 -40.218 1.00 51.91 117 VAL A CA 1
ATOM 946 C C . VAL A 1 117 ? 29.956 13.591 -40.601 1.00 51.91 117 VAL A C 1
ATOM 948 O O . VAL A 1 117 ? 28.945 13.783 -41.285 1.00 51.91 117 VAL A O 1
ATOM 951 N N . HIS A 1 118 ? 30.296 12.368 -40.201 1.00 50.22 118 HIS A N 1
ATOM 952 C CA . HIS A 1 118 ? 29.470 11.202 -40.497 1.00 50.22 118 HIS A CA 1
ATOM 953 C C . HIS A 1 118 ? 28.323 11.098 -39.489 1.00 50.22 118 HIS A C 1
ATOM 955 O O . HIS A 1 118 ? 28.552 10.977 -38.291 1.00 50.22 118 HIS A O 1
ATOM 961 N N . GLY A 1 119 ? 27.085 11.123 -39.988 1.00 59.06 119 GLY A N 1
ATOM 962 C CA . GLY A 1 119 ? 25.879 10.916 -39.189 1.00 59.06 119 GLY A CA 1
ATOM 963 C C . GLY A 1 119 ? 25.044 9.740 -39.690 1.00 59.06 119 GLY A C 1
ATOM 964 O O . GLY A 1 119 ? 25.222 9.248 -40.809 1.00 59.06 119 GLY A O 1
ATOM 965 N N . LEU A 1 120 ? 24.101 9.296 -38.859 1.00 65.56 120 LEU A N 1
ATOM 966 C CA . LEU A 1 120 ? 23.051 8.363 -39.271 1.00 65.56 120 LEU A CA 1
ATOM 967 C C . LEU A 1 120 ? 21.791 9.125 -39.676 1.00 65.56 120 LEU A C 1
ATOM 969 O O . LEU A 1 120 ? 21.384 10.073 -38.999 1.00 65.56 120 LEU A O 1
ATOM 973 N N . LYS A 1 121 ? 21.156 8.673 -40.759 1.00 62.19 121 LYS A N 1
ATOM 974 C CA . LYS A 1 121 ? 19.901 9.219 -41.282 1.00 62.19 121 LYS A CA 1
ATOM 975 C C . LYS A 1 121 ? 18.858 8.098 -41.366 1.00 62.19 121 LYS A C 1
ATOM 977 O O . LYS A 1 121 ? 19.136 7.046 -41.930 1.00 62.19 121 LYS A O 1
ATOM 982 N N . CYS A 1 122 ? 17.661 8.310 -40.805 1.00 67.00 122 CYS A N 1
ATOM 983 C CA . CYS A 1 122 ? 16.484 7.471 -41.098 1.00 67.00 122 CYS A CA 1
ATOM 984 C C . CYS A 1 122 ? 15.703 8.163 -42.204 1.00 67.00 122 CYS A C 1
ATOM 986 O O . CYS A 1 122 ? 15.621 9.385 -42.240 1.00 67.00 122 CYS A O 1
ATOM 988 N N . THR A 1 123 ? 15.058 7.384 -43.060 1.00 67.94 123 THR A N 1
ATOM 989 C CA . THR A 1 123 ? 14.115 7.878 -44.071 1.00 67.94 123 THR A CA 1
ATOM 990 C C . THR A 1 123 ? 12.921 8.634 -43.474 1.00 67.94 123 THR A C 1
ATOM 992 O O . THR A 1 123 ? 12.265 9.385 -44.182 1.00 67.94 123 THR A O 1
ATOM 995 N N . CYS A 1 124 ? 12.645 8.488 -42.173 1.00 68.88 124 CYS A N 1
ATOM 996 C CA . CYS A 1 124 ? 11.575 9.204 -41.470 1.00 68.88 124 CYS A CA 1
ATOM 997 C C . CYS A 1 124 ? 11.985 10.581 -40.905 1.00 68.88 124 CYS A C 1
ATOM 999 O O . CYS A 1 124 ? 11.182 11.226 -40.212 1.00 68.88 124 CYS A O 1
ATOM 1001 N N . SER A 1 125 ? 13.256 10.960 -41.067 1.00 64.25 125 SER A N 1
ATOM 1002 C CA . SER A 1 125 ? 13.842 12.186 -40.529 1.00 64.25 125 SER A CA 1
ATOM 1003 C C . SER A 1 125 ? 14.739 12.827 -41.578 1.00 64.25 125 SER A C 1
ATOM 1005 O O . SER A 1 125 ? 15.730 12.241 -42.014 1.00 64.25 125 SER A O 1
ATOM 1007 N N . ASP A 1 126 ? 14.421 14.062 -41.951 1.00 61.78 126 ASP A N 1
ATOM 1008 C CA . ASP A 1 126 ? 15.243 14.821 -42.893 1.00 61.78 126 ASP A CA 1
ATOM 1009 C C . ASP A 1 126 ? 16.606 15.186 -42.291 1.00 61.78 126 ASP A C 1
ATOM 1011 O O . ASP A 1 126 ? 17.602 15.270 -43.016 1.00 61.78 126 ASP A O 1
ATOM 1015 N N . SER A 1 127 ? 16.658 15.295 -40.959 1.00 58.59 127 SER A N 1
ATOM 1016 C CA . SER A 1 127 ? 17.859 15.602 -40.187 1.00 58.59 127 SER A CA 1
ATOM 1017 C C . SER A 1 127 ? 18.565 14.333 -39.683 1.00 58.59 127 SER A C 1
ATOM 1019 O O . SER A 1 127 ? 17.895 13.422 -39.174 1.00 58.59 127 SER A O 1
ATOM 1021 N N . PRO A 1 128 ? 19.907 14.266 -39.776 1.00 58.53 128 PRO A N 1
ATOM 1022 C CA . PRO A 1 128 ? 20.703 13.217 -39.144 1.00 58.53 128 PRO A CA 1
ATOM 1023 C C . PRO A 1 128 ? 20.625 13.336 -37.615 1.00 58.53 128 PRO A C 1
ATOM 1025 O O . PRO A 1 128 ? 20.544 14.442 -37.086 1.00 58.53 128 PRO A O 1
ATOM 1028 N N . PHE A 1 129 ? 20.628 12.204 -36.905 1.00 61.41 129 PHE A N 1
ATOM 1029 C CA . PHE A 1 129 ? 20.323 12.165 -35.462 1.00 61.41 129 PHE A CA 1
ATOM 1030 C C . PHE A 1 129 ? 21.455 11.616 -34.578 1.00 61.41 129 PHE A C 1
ATOM 1032 O O . PHE A 1 129 ? 21.271 11.497 -33.372 1.00 61.41 129 PHE A O 1
ATOM 1039 N N . ILE A 1 130 ? 22.627 11.309 -35.146 1.00 58.91 130 ILE A N 1
ATOM 1040 C CA . ILE A 1 130 ? 23.837 10.974 -34.373 1.00 58.91 130 ILE A CA 1
ATOM 1041 C C . ILE A 1 130 ? 24.986 11.848 -34.831 1.00 58.91 130 ILE A C 1
ATOM 1043 O O . ILE A 1 130 ? 25.371 11.761 -35.995 1.00 58.91 130 ILE A O 1
ATOM 1047 N N . LEU A 1 131 ? 25.518 12.646 -33.905 1.00 53.09 131 LEU A N 1
ATOM 1048 C CA . LEU A 1 131 ? 26.701 13.488 -34.050 1.00 53.09 131 LEU A CA 1
ATOM 1049 C C . LEU A 1 131 ? 27.392 13.551 -32.672 1.00 53.09 131 LEU A C 1
ATOM 1051 O O . LEU A 1 131 ? 26.764 13.992 -31.712 1.00 53.09 131 LEU A O 1
ATOM 1055 N N . MET A 1 132 ? 28.644 13.094 -32.542 1.00 50.81 132 MET A N 1
ATOM 1056 C CA . MET A 1 132 ? 29.498 13.486 -31.404 1.00 50.81 132 MET A CA 1
ATOM 1057 C C . MET A 1 132 ? 30.129 14.857 -31.689 1.00 50.81 132 MET A C 1
ATOM 1059 O O . MET A 1 132 ? 30.234 15.249 -32.852 1.00 50.81 132 MET A O 1
ATOM 1063 N N . GLU A 1 133 ? 30.604 15.562 -30.654 1.00 46.16 133 GLU A N 1
ATOM 1064 C CA . GLU A 1 133 ? 31.263 16.878 -30.780 1.00 46.16 133 GLU A CA 1
ATOM 1065 C C . GLU A 1 133 ? 32.488 16.874 -31.718 1.00 46.16 133 GLU A C 1
ATOM 1067 O O . GLU A 1 133 ? 32.821 17.914 -32.285 1.00 46.16 133 GLU A O 1
ATOM 1072 N N . ASN A 1 134 ? 33.125 15.713 -31.923 1.00 46.53 134 ASN A N 1
ATOM 1073 C CA . ASN A 1 134 ? 34.297 15.521 -32.785 1.00 46.53 134 ASN A CA 1
ATOM 1074 C C . ASN A 1 134 ? 34.007 14.808 -34.126 1.00 46.53 134 ASN A C 1
ATOM 1076 O O . ASN A 1 134 ? 34.930 14.593 -34.905 1.00 46.53 134 ASN A O 1
ATOM 1080 N N . GLY A 1 135 ? 32.755 14.434 -34.417 1.00 47.00 135 GLY A N 1
ATOM 1081 C CA . GLY A 1 135 ? 32.373 13.859 -35.715 1.00 47.00 135 GLY A CA 1
ATOM 1082 C C . GLY A 1 135 ? 32.806 12.411 -36.005 1.00 47.00 135 GLY A C 1
ATOM 1083 O O . GLY A 1 135 ? 32.651 11.969 -37.146 1.00 47.00 135 GLY A O 1
ATOM 1084 N N . GLU A 1 136 ? 33.313 11.660 -35.021 1.00 41.19 136 GLU A N 1
ATOM 1085 C CA . GLU A 1 136 ? 33.727 10.257 -35.196 1.00 41.19 136 GLU A CA 1
ATOM 1086 C C . GLU A 1 136 ? 32.577 9.245 -34.985 1.00 41.19 136 GLU A C 1
ATOM 1088 O O . GLU A 1 136 ? 31.664 9.485 -34.186 1.00 41.19 136 GLU A O 1
ATOM 1093 N N . PRO A 1 137 ? 32.595 8.089 -35.686 1.00 42.81 137 PRO A N 1
ATOM 1094 C CA . PRO A 1 137 ? 31.612 7.029 -35.495 1.00 42.81 137 PRO A CA 1
ATOM 1095 C C . PRO A 1 137 ? 31.796 6.350 -34.133 1.00 42.81 137 PRO A C 1
ATOM 1097 O O . PRO A 1 137 ? 32.877 5.866 -33.815 1.00 42.81 137 PRO A O 1
ATOM 1100 N N . ILE A 1 138 ? 30.715 6.216 -33.359 1.00 52.56 138 ILE A N 1
ATOM 1101 C CA . ILE A 1 138 ? 30.722 5.370 -32.160 1.00 52.56 138 ILE A CA 1
ATOM 1102 C C . ILE A 1 138 ? 30.823 3.912 -32.620 1.00 52.56 138 ILE A C 1
ATOM 1104 O O . ILE A 1 138 ? 29.831 3.303 -33.025 1.00 52.56 138 ILE A O 1
ATOM 1108 N N . HIS A 1 139 ? 32.022 3.333 -32.575 1.00 47.28 139 HIS A N 1
ATOM 1109 C CA . HIS A 1 139 ? 32.167 1.888 -32.684 1.00 47.28 139 HIS A CA 1
ATOM 1110 C C . HIS A 1 139 ? 31.593 1.272 -31.401 1.00 47.28 139 HIS A C 1
ATOM 1112 O O . HIS A 1 139 ? 32.017 1.622 -30.299 1.00 47.28 139 HIS A O 1
ATOM 1118 N N . ALA A 1 140 ? 30.635 0.344 -31.520 1.00 46.44 140 ALA A N 1
ATOM 1119 C CA . ALA A 1 140 ? 29.961 -0.280 -30.373 1.00 46.44 140 ALA A CA 1
ATOM 1120 C C . ALA A 1 140 ? 30.949 -0.824 -29.315 1.00 46.44 140 ALA A C 1
ATOM 1122 O O . ALA A 1 140 ? 30.688 -0.768 -28.116 1.00 46.44 140 ALA A O 1
ATOM 1123 N N . GLN A 1 141 ? 32.128 -1.280 -29.749 1.00 46.53 141 GLN A N 1
ATOM 1124 C CA . GLN A 1 141 ? 33.206 -1.751 -28.875 1.00 46.53 141 GLN A CA 1
ATOM 1125 C C . GLN A 1 141 ? 33.87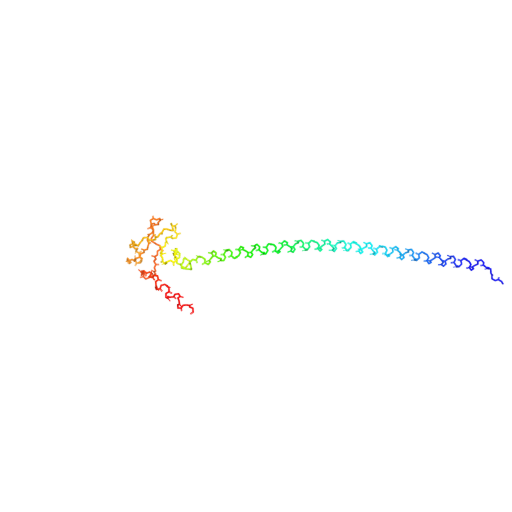2 -0.655 -28.026 1.00 46.53 141 GLN A C 1
ATOM 1127 O O . GLN A 1 141 ? 34.273 -0.946 -26.902 1.00 46.53 141 GLN A O 1
ATOM 1132 N N . GLU A 1 142 ? 33.995 0.584 -28.504 1.00 48.06 142 GLU A N 1
ATOM 1133 C CA . GLU A 1 142 ? 34.601 1.682 -27.733 1.00 48.06 142 GLU A CA 1
ATOM 1134 C C . GLU A 1 142 ? 33.635 2.266 -26.704 1.00 48.06 142 GLU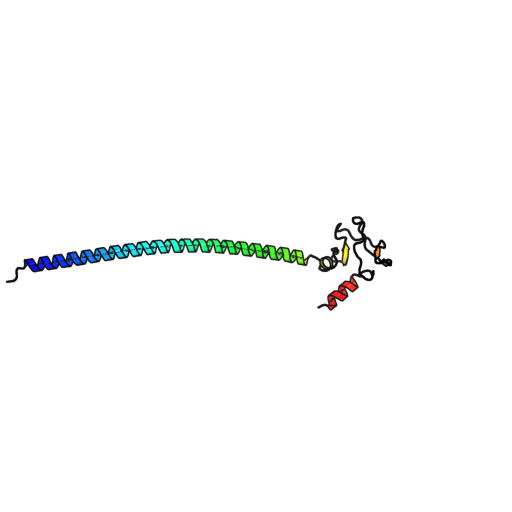 A C 1
ATOM 1136 O O . GLU A 1 142 ? 34.024 2.482 -25.557 1.00 48.06 142 GLU A O 1
ATOM 1141 N N . ALA A 1 143 ? 32.353 2.404 -27.059 1.00 48.25 143 ALA A N 1
ATOM 1142 C CA . ALA A 1 143 ? 31.314 2.771 -26.097 1.00 48.25 143 ALA A CA 1
ATOM 1143 C C . ALA A 1 143 ? 31.197 1.735 -24.965 1.00 48.25 143 ALA A C 1
ATOM 1145 O O . ALA A 1 143 ? 31.093 2.106 -23.797 1.00 48.25 143 ALA A O 1
ATOM 1146 N N . MET A 1 144 ? 31.290 0.437 -25.288 1.00 48.72 144 MET A N 1
ATOM 1147 C CA . MET A 1 144 ? 31.306 -0.635 -24.287 1.00 48.72 144 MET A CA 1
ATOM 1148 C C . MET A 1 144 ? 32.563 -0.610 -23.401 1.00 48.72 144 MET A C 1
ATOM 1150 O O . MET A 1 144 ? 32.449 -0.789 -22.188 1.00 48.72 144 MET A O 1
ATOM 1154 N N . LYS A 1 145 ? 33.752 -0.339 -23.963 1.00 50.84 145 LYS A N 1
ATOM 1155 C CA . LYS A 1 145 ? 35.004 -0.224 -23.189 1.00 50.84 145 LYS A CA 1
ATOM 1156 C C . LYS A 1 145 ? 34.978 0.938 -22.194 1.00 50.84 145 LYS A C 1
ATOM 1158 O O . LYS A 1 145 ? 35.364 0.749 -21.045 1.00 50.84 145 LYS A O 1
ATOM 1163 N N . LEU A 1 146 ? 34.486 2.105 -22.608 1.00 44.94 146 LEU A N 1
ATOM 1164 C CA . LEU A 1 146 ? 34.383 3.284 -21.740 1.00 44.94 146 LEU A CA 1
ATOM 1165 C C . LEU A 1 146 ? 33.371 3.088 -20.599 1.00 44.94 146 LEU A C 1
ATOM 1167 O O . LEU A 1 146 ? 33.558 3.630 -19.514 1.00 44.94 146 LEU A O 1
ATOM 1171 N N . MET A 1 147 ? 32.329 2.277 -20.812 1.00 40.69 147 MET A N 1
ATOM 1172 C CA . MET A 1 147 ? 31.334 1.947 -19.781 1.00 40.69 147 MET A CA 1
ATOM 1173 C C . MET A 1 147 ? 31.825 0.870 -18.799 1.00 40.69 147 MET A C 1
ATOM 1175 O O . MET A 1 147 ? 31.460 0.901 -17.627 1.00 40.69 147 MET A O 1
ATOM 1179 N N . ALA A 1 148 ? 32.682 -0.058 -19.237 1.00 46.25 148 ALA A N 1
ATOM 1180 C CA . ALA A 1 148 ? 33.300 -1.061 -18.363 1.00 46.25 148 ALA A CA 1
ATOM 1181 C C . ALA A 1 148 ? 34.368 -0.469 -17.422 1.00 46.25 148 ALA A C 1
ATOM 1183 O O . ALA A 1 148 ? 34.627 -1.034 -16.365 1.00 46.25 148 ALA A O 1
ATOM 1184 N N . GLN A 1 149 ? 34.968 0.668 -17.791 1.00 40.38 149 GLN A N 1
ATOM 1185 C CA . GLN A 1 149 ? 35.982 1.378 -16.998 1.00 40.38 149 GLN A CA 1
ATOM 1186 C C . GLN A 1 149 ? 35.402 2.297 -15.908 1.00 40.38 149 GLN A C 1
ATOM 1188 O O . GLN A 1 149 ? 36.165 2.853 -15.124 1.00 40.38 149 GLN A O 1
ATOM 1193 N N . GLN A 1 150 ? 34.076 2.465 -15.845 1.00 39.62 150 GLN A N 1
ATOM 1194 C CA . GLN A 1 150 ? 33.384 3.268 -14.823 1.00 39.62 150 GLN A CA 1
ATOM 1195 C C . GLN A 1 150 ? 32.707 2.414 -13.730 1.00 39.62 150 GLN A C 1
ATOM 1197 O O . GLN A 1 150 ? 31.753 2.868 -13.099 1.00 39.62 150 GLN A O 1
ATOM 1202 N N . ARG A 1 151 ? 33.187 1.183 -13.505 1.00 39.38 151 ARG A N 1
ATOM 1203 C CA . ARG A 1 151 ? 32.833 0.344 -12.348 1.00 39.38 151 ARG A CA 1
ATOM 1204 C C . ARG A 1 151 ? 34.001 0.214 -11.386 1.00 39.38 151 ARG A C 1
ATOM 1206 O O . ARG A 1 151 ? 35.124 -0.024 -11.878 1.00 39.38 151 ARG A O 1
#

Foldseek 3Di:
DPDVVVVVVVVVVVVVVVVVVVVVVVVVVVVVVVVVVVVVVVVVVVVVVVVVVVVVVVVVVVVVVVVVVVVVVVVVPQDPCCVVQVWDADPVGFTAHNPPRDGFDWDDFDQDPNDTATFTDDPVDPDGRDADPVRDDPDSVVVVVVVVVVD

Radius of gyration: 44.41 Å; chains: 1; bounding box: 80×30×126 Å

Sequence (151 aa):
MGIPFLGEIEKLINEHGSSKILQERIALANDQYAALEKELSASKTREAQFETENLRLKLDNEQLKTQVRELHDQIHEINLLTVKYGVYWDKDGNVYCPKCKTPGLKVAWATYVRQQVHGLKCTCSDSPFILMENGEPIHAQEAMKLMAQQR

Secondary structure (DSSP, 8-state):
---THHHHHHHHHHHHHHHHHHHHHHHHHHHHHHHHHHHHHHHHHHHHHHHHHHHHHHHHHHHHHHHHHHHHHHHHHS-HHHHHHS-EE-TTS-EE-TTT-SBPEEEEEEEETTEEEEEEE-TT-SS-----TT-----HHHHHHHHHTT-